Protein AF-A0A2H3L5R1-F1 (afdb_monomer)

Secondary structure (DSSP, 8-state):
--HHHHHHHHHHHHHHHHHHHHHHHHHHHHGGG--HHHHHHHHHHHHHHHHHHHHHHHH-----S---S----HHHHHHHHHHHHHSHHHHSHHHHHHHHHTS-HHHHTT----SSHHHHHHHHHHHHHTSTTHHHHHHHHHHHHHTT-HHHHHHHHHHHHTT----

Organism: NCBI:txid1506545

Mean predicted aligned error: 14.43 Å

Radius of gyration: 20.47 Å; Cα contacts (8 Å, |Δi|>4): 130; chains: 1; bounding box: 50×47×36 Å

Foldseek 3Di:
DDPVVLVVLVVVLVVLVVVLVVLVVQCVVCPPNRDPVSVVSNVVSVVVNVVSVVVNCVVVPPPPDDPPADDQDPVSLVVLLVLCCVQPCLVDPVSVVQLLVQADPVLSVQQPADPDSSVSSSSSVVSQVSDDLSVLSSLVSSCVPRPPPPSNVVSVVSCVVRRPPND

Nearest PDB structures (foldseek):
  6jcc-assembly1_A  TM=5.235E-01  e=7.944E+00  synthetic construct

Solvent-accessible surface area (backbone atoms only — not comparable to full-atom values): 9456 Å² total; per-residue (Å²): 129,54,75,65,57,50,54,50,48,52,52,51,43,54,51,44,52,55,52,39,52,54,45,53,51,48,35,62,73,44,48,97,67,42,54,66,70,54,56,51,49,43,53,53,40,51,52,53,41,52,54,47,48,51,57,47,54,70,70,56,65,69,66,82,91,71,86,85,53,73,83,72,47,74,67,52,48,49,54,52,46,56,41,52,54,64,26,75,48,45,65,40,72,70,41,34,50,57,39,47,68,66,42,59,67,81,57,46,76,62,37,68,80,53,88,53,62,71,59,22,51,48,31,44,53,57,45,30,67,74,39,89,63,26,55,28,50,51,51,53,32,45,43,76,70,37,64,93,38,69,50,49,54,52,43,52,54,50,39,61,74,66,56,53,82,55,127

Structure (mmCIF, N/CA/C/O backbone):
data_AF-A0A2H3L5R1-F1
#
_entry.id   AF-A0A2H3L5R1-F1
#
loop_
_atom_site.group_PDB
_atom_site.id
_atom_site.type_symbol
_atom_site.label_atom_id
_atom_site.label_alt_id
_atom_site.label_comp_id
_atom_site.label_asym_id
_atom_site.label_entity_id
_atom_site.label_seq_id
_atom_site.pdbx_PDB_ins_code
_atom_site.Cartn_x
_atom_site.Cartn_y
_atom_site.Cartn_z
_atom_site.occupancy
_atom_site.B_iso_or_equiv
_atom_site.auth_seq_id
_atom_site.auth_comp_id
_atom_site.auth_asym_id
_atom_site.auth_atom_id
_atom_site.pdbx_PDB_model_num
ATOM 1 N N . MET A 1 1 ? 22.030 19.134 -7.812 1.00 57.78 1 MET A N 1
ATOM 2 C CA . MET A 1 1 ? 22.360 18.144 -8.852 1.00 57.78 1 MET A CA 1
ATOM 3 C C . MET A 1 1 ? 22.217 18.848 -10.181 1.00 57.78 1 MET A C 1
ATOM 5 O O . MET A 1 1 ? 21.157 19.426 -10.412 1.00 57.78 1 MET A O 1
ATOM 9 N N . SER A 1 2 ? 23.297 18.922 -10.953 1.00 71.19 2 SER A N 1
ATOM 10 C CA . SER A 1 2 ? 23.315 19.592 -12.254 1.00 71.19 2 SER A CA 1
ATOM 11 C C . SER A 1 2 ? 22.351 18.898 -13.221 1.00 71.19 2 SER A C 1
ATOM 13 O O . SER A 1 2 ? 22.033 17.719 -13.052 1.00 71.19 2 SER A O 1
ATOM 15 N N . SER A 1 3 ? 21.872 19.622 -14.235 1.00 70.75 3 SER A N 1
ATOM 16 C CA . SER A 1 3 ? 21.108 19.021 -15.337 1.00 70.75 3 SER A CA 1
ATOM 17 C C . SER A 1 3 ? 21.905 17.889 -15.995 1.00 70.75 3 SER A C 1
ATOM 19 O O . SER A 1 3 ? 21.344 16.843 -16.310 1.00 70.75 3 SER A O 1
ATOM 21 N N . ASP A 1 4 ? 23.223 18.060 -16.093 1.00 76.81 4 ASP A N 1
ATOM 22 C CA . ASP A 1 4 ? 24.141 17.068 -16.655 1.00 76.81 4 ASP A CA 1
ATOM 23 C C . ASP A 1 4 ? 24.249 15.814 -15.772 1.00 76.81 4 ASP A C 1
ATOM 25 O O . ASP A 1 4 ? 24.210 14.696 -16.281 1.00 76.81 4 ASP A O 1
ATOM 29 N N . ASP A 1 5 ? 24.273 15.976 -14.442 1.00 78.69 5 ASP A N 1
ATOM 30 C CA . ASP A 1 5 ? 24.311 14.854 -13.490 1.00 78.69 5 ASP A CA 1
ATOM 31 C C . ASP A 1 5 ? 23.060 13.971 -13.611 1.00 78.69 5 ASP A C 1
ATOM 33 O O . ASP A 1 5 ? 23.114 12.755 -13.433 1.00 78.69 5 ASP A O 1
ATOM 37 N N . ARG A 1 6 ? 21.906 14.580 -13.904 1.00 80.38 6 ARG A N 1
ATOM 38 C CA . ARG A 1 6 ? 20.640 13.858 -14.081 1.00 80.38 6 ARG A CA 1
ATOM 39 C C . ARG A 1 6 ? 20.632 13.047 -15.361 1.00 80.38 6 ARG A C 1
ATOM 41 O O . ARG A 1 6 ? 20.318 11.864 -15.307 1.00 80.38 6 ARG A O 1
ATOM 48 N N . VAL A 1 7 ? 21.003 13.677 -16.473 1.00 83.00 7 VAL A N 1
ATOM 49 C CA . VAL A 1 7 ? 21.107 13.008 -17.776 1.00 83.00 7 VAL A CA 1
ATOM 50 C C . VAL A 1 7 ? 22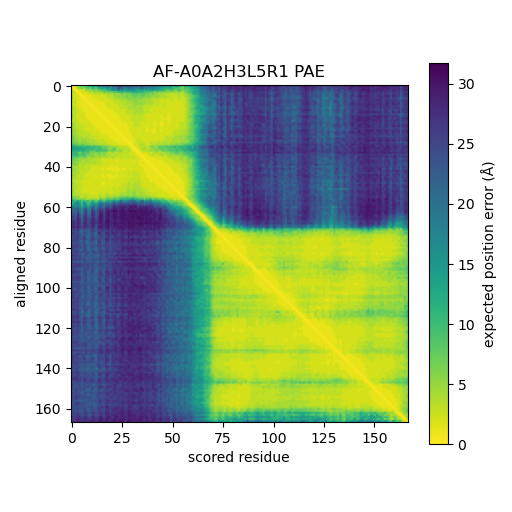.083 11.835 -17.680 1.00 83.00 7 VAL A C 1
ATOM 52 O O . VAL A 1 7 ? 21.771 10.736 -18.130 1.00 83.00 7 VAL A O 1
ATOM 55 N N . HIS A 1 8 ? 23.212 12.031 -16.997 1.00 85.25 8 HIS A N 1
ATOM 56 C CA . HIS A 1 8 ? 24.191 10.976 -16.769 1.00 85.25 8 HIS A CA 1
ATOM 57 C C . HIS A 1 8 ? 23.626 9.800 -15.953 1.00 85.25 8 HIS A C 1
ATOM 59 O O . HIS A 1 8 ? 23.796 8.641 -16.330 1.00 85.25 8 HIS A O 1
ATOM 65 N N . LEU A 1 9 ? 22.914 10.069 -14.854 1.00 84.31 9 LEU A N 1
ATOM 66 C CA . LEU A 1 9 ? 22.300 9.012 -14.041 1.00 84.31 9 LEU A CA 1
ATOM 67 C C . LEU A 1 9 ? 21.165 8.285 -14.778 1.00 84.31 9 LEU A C 1
ATOM 69 O O . LEU A 1 9 ? 20.997 7.079 -14.598 1.00 84.31 9 LEU A O 1
ATOM 73 N N . GLU A 1 10 ? 20.397 8.983 -15.615 1.00 86.06 10 GLU A N 1
ATOM 74 C CA . GLU A 1 10 ? 19.365 8.375 -16.466 1.00 86.06 10 GLU A CA 1
ATOM 75 C C . GLU A 1 10 ? 19.978 7.432 -17.508 1.00 86.06 10 GLU A C 1
ATOM 77 O O . GLU A 1 10 ? 19.474 6.327 -17.732 1.00 86.06 10 GLU A O 1
ATOM 82 N N . GLU A 1 11 ? 21.100 7.829 -18.108 1.00 90.62 11 GLU A N 1
ATOM 83 C CA . GLU A 1 11 ? 21.849 7.001 -19.050 1.00 90.62 11 GLU A CA 1
ATOM 84 C C . GLU A 1 11 ? 22.451 5.757 -18.375 1.00 90.62 11 GLU A C 1
ATOM 86 O O . GLU A 1 11 ? 22.339 4.637 -18.896 1.00 90.62 11 GLU A O 1
ATOM 91 N N . LEU A 1 12 ? 23.008 5.926 -17.173 1.00 89.25 12 LEU A N 1
ATOM 92 C CA . LEU A 1 12 ? 23.523 4.837 -16.343 1.00 89.25 12 LEU A CA 1
ATOM 93 C C . LEU A 1 12 ? 22.416 3.821 -16.014 1.00 89.25 12 LEU A C 1
ATOM 95 O O . LEU A 1 12 ? 22.564 2.617 -16.230 1.00 89.25 12 LEU A O 1
ATOM 99 N N . LEU A 1 13 ? 21.257 4.315 -15.577 1.00 88.62 13 LEU A N 1
ATOM 100 C CA . LEU A 1 13 ? 20.091 3.503 -15.241 1.00 88.62 13 LEU A CA 1
ATOM 101 C C . LEU A 1 13 ? 19.548 2.742 -16.455 1.00 88.62 13 LEU A C 1
ATOM 103 O O . LEU A 1 13 ? 19.211 1.559 -16.351 1.00 88.62 13 LEU A O 1
ATOM 107 N N . ARG A 1 14 ? 19.493 3.385 -17.627 1.00 91.69 14 ARG A N 1
ATOM 108 C CA . ARG A 1 14 ? 19.094 2.728 -18.880 1.00 91.69 14 ARG A CA 1
ATOM 109 C C . ARG A 1 14 ? 20.034 1.575 -19.226 1.00 91.69 14 ARG A C 1
ATOM 111 O O . ARG A 1 14 ? 19.573 0.517 -19.658 1.00 91.69 14 ARG A O 1
ATOM 118 N N . THR A 1 15 ? 21.332 1.769 -19.016 1.00 93.94 15 THR A N 1
ATOM 119 C CA . THR A 1 15 ? 22.361 0.754 -19.268 1.00 93.94 15 THR A CA 1
ATOM 120 C C . THR A 1 15 ? 22.203 -0.440 -18.329 1.00 93.94 15 THR A C 1
ATOM 122 O O . THR A 1 15 ? 22.130 -1.579 -18.799 1.00 93.94 15 THR A O 1
ATOM 125 N N . TYR A 1 16 ? 22.050 -0.194 -17.025 1.00 90.12 16 TYR A N 1
ATOM 126 C CA . TYR A 1 16 ? 21.865 -1.259 -16.037 1.00 90.12 16 TYR A CA 1
ATOM 127 C C . TYR A 1 16 ? 20.590 -2.059 -16.266 1.00 90.12 16 TYR A C 1
ATOM 129 O O . TYR A 1 16 ? 20.639 -3.285 -16.262 1.00 90.12 16 TYR A O 1
ATOM 137 N N . ARG A 1 17 ? 19.463 -1.401 -16.560 1.00 91.94 17 ARG A N 1
ATOM 138 C CA . ARG A 1 17 ? 18.204 -2.101 -16.859 1.00 91.94 17 ARG A CA 1
ATOM 139 C C . ARG A 1 17 ? 18.313 -2.985 -18.096 1.00 91.94 17 ARG A C 1
ATOM 141 O O . ARG A 1 17 ? 17.803 -4.101 -18.096 1.00 91.94 17 ARG A O 1
ATOM 148 N N . ARG A 1 18 ? 19.009 -2.517 -19.139 1.00 93.56 18 ARG A N 1
ATOM 149 C CA . ARG A 1 18 ? 19.234 -3.316 -20.350 1.00 93.56 18 ARG A CA 1
ATOM 150 C C . ARG A 1 18 ? 20.068 -4.560 -20.049 1.00 93.56 18 ARG A C 1
ATOM 152 O O . ARG A 1 18 ? 19.746 -5.635 -20.546 1.00 93.56 18 ARG A O 1
ATOM 159 N N . ARG A 1 19 ? 21.122 -4.422 -19.239 1.00 94.88 19 ARG A N 1
ATOM 160 C CA . ARG A 1 19 ? 21.971 -5.548 -18.829 1.00 94.88 19 ARG A CA 1
ATOM 161 C C . ARG A 1 19 ? 21.211 -6.530 -17.937 1.00 94.88 19 ARG A C 1
ATOM 163 O O . ARG A 1 19 ? 21.259 -7.726 -18.207 1.00 94.88 19 ARG A O 1
ATOM 170 N N . LEU A 1 20 ? 20.465 -6.020 -16.956 1.00 92.25 20 LEU A N 1
ATOM 171 C CA . LEU A 1 20 ? 19.626 -6.819 -16.066 1.00 92.25 20 LEU A CA 1
ATOM 172 C C . LEU A 1 20 ? 18.623 -7.655 -16.866 1.00 92.25 20 LEU A C 1
ATOM 174 O O . LEU A 1 20 ? 18.559 -8.860 -16.673 1.00 92.25 20 LEU A O 1
ATOM 178 N N . GLN A 1 21 ? 17.924 -7.053 -17.832 1.00 91.50 21 GLN A N 1
ATOM 179 C CA . GLN A 1 21 ? 16.951 -7.766 -18.664 1.00 91.50 21 GLN A CA 1
ATOM 180 C C . GLN A 1 21 ? 17.583 -8.927 -19.448 1.00 91.50 21 GLN A C 1
ATOM 182 O O . GLN A 1 21 ? 16.990 -9.998 -19.560 1.00 91.50 21 GLN A O 1
ATOM 187 N N . VAL A 1 22 ? 18.787 -8.735 -19.995 1.00 94.06 22 VAL A N 1
ATOM 188 C CA . VAL A 1 22 ? 19.505 -9.804 -20.706 1.00 94.06 22 VAL A CA 1
ATOM 189 C C . VAL A 1 22 ? 19.874 -10.939 -19.752 1.00 94.06 22 VAL A C 1
ATOM 191 O O . VAL A 1 22 ? 19.681 -12.103 -20.097 1.00 94.06 22 VAL A O 1
ATOM 194 N N . LEU A 1 23 ? 20.367 -10.616 -18.556 1.00 90.00 23 LEU A N 1
ATOM 195 C CA . LEU A 1 23 ? 20.746 -11.620 -17.563 1.00 90.00 23 LEU A CA 1
ATOM 196 C C . LEU A 1 23 ? 19.531 -12.344 -16.983 1.00 90.00 23 LEU A C 1
ATOM 198 O O . LEU A 1 23 ? 19.599 -13.549 -16.785 1.00 90.00 23 LEU A O 1
ATOM 202 N N . GLU A 1 24 ? 18.406 -11.661 -16.771 1.00 89.81 24 GLU A N 1
ATOM 203 C CA . GLU A 1 24 ? 17.152 -12.282 -16.332 1.00 89.81 24 GLU A CA 1
ATOM 204 C C . GLU A 1 24 ? 16.599 -13.243 -17.394 1.00 89.81 24 GLU A C 1
ATOM 206 O O . GLU A 1 24 ? 16.147 -14.334 -17.051 1.00 89.81 24 GLU A O 1
ATOM 211 N N . LEU A 1 25 ? 16.705 -12.900 -18.685 1.00 92.00 25 LEU A N 1
ATOM 212 C CA . LEU A 1 25 ? 16.367 -13.817 -19.781 1.00 92.00 25 LEU A CA 1
ATOM 213 C C . LEU A 1 25 ? 17.295 -15.038 -19.815 1.00 92.00 25 LEU A C 1
ATOM 215 O O . LEU A 1 25 ? 16.827 -16.159 -20.007 1.00 92.00 25 LEU A O 1
ATOM 219 N N . GLN A 1 26 ? 18.597 -14.842 -19.602 1.00 89.00 26 GLN A N 1
ATOM 220 C CA . GLN A 1 26 ? 19.561 -15.941 -19.519 1.00 89.00 26 GLN A CA 1
ATOM 221 C C . GLN A 1 26 ? 19.294 -16.826 -18.297 1.00 89.00 26 GLN A C 1
ATOM 223 O O . GLN A 1 26 ? 19.221 -18.045 -18.426 1.00 89.00 26 GLN A O 1
ATOM 228 N N . ALA A 1 27 ? 19.076 -16.237 -17.122 1.00 88.25 27 ALA A N 1
ATOM 229 C CA . ALA A 1 27 ? 18.719 -16.964 -15.910 1.00 88.25 27 ALA A CA 1
ATOM 230 C C . ALA A 1 27 ? 17.422 -17.763 -16.104 1.00 88.25 27 ALA A C 1
ATOM 232 O O . ALA A 1 27 ? 17.363 -18.927 -15.720 1.00 88.25 27 ALA A O 1
ATOM 233 N N . ALA A 1 28 ? 16.420 -17.192 -16.781 1.00 90.12 28 ALA A N 1
ATOM 234 C CA . ALA A 1 28 ? 15.195 -17.900 -17.141 1.00 90.12 28 ALA A CA 1
ATOM 235 C C . ALA A 1 28 ? 15.445 -19.061 -18.123 1.00 90.12 28 ALA A C 1
ATOM 237 O O . ALA A 1 28 ? 14.804 -20.103 -18.003 1.00 90.12 28 ALA A O 1
ATOM 238 N N . GLN A 1 29 ? 16.393 -18.916 -19.057 1.00 89.62 29 GLN A N 1
ATOM 239 C CA . GLN A 1 29 ? 16.786 -19.978 -19.990 1.00 89.62 29 GLN A CA 1
ATOM 240 C C . GLN A 1 29 ? 17.466 -21.160 -19.279 1.00 89.62 29 GLN A C 1
ATOM 242 O O . GLN A 1 29 ? 17.222 -22.310 -19.639 1.00 89.62 29 GLN A O 1
ATOM 247 N N . PHE A 1 30 ? 18.307 -20.890 -18.276 1.00 85.44 30 PHE A N 1
ATOM 248 C CA . PHE A 1 30 ? 18.995 -21.925 -17.493 1.00 85.44 30 PHE A CA 1
ATOM 249 C C . PHE A 1 30 ? 18.158 -22.462 -16.317 1.00 85.44 30 PHE A C 1
ATOM 251 O O . PHE A 1 30 ? 18.446 -23.541 -15.791 1.00 85.44 30 PHE A O 1
ATOM 258 N N . GLY A 1 31 ? 17.116 -21.738 -15.904 1.00 85.56 31 GLY A N 1
ATOM 259 C CA . GLY A 1 31 ? 16.237 -22.105 -14.800 1.00 85.56 31 GLY A CA 1
ATOM 260 C C . GLY A 1 31 ? 17.010 -22.309 -13.495 1.00 85.56 31 GLY A C 1
ATOM 261 O O . GLY A 1 31 ? 17.804 -21.469 -13.081 1.00 85.56 31 GLY A O 1
ATOM 262 N N . ILE A 1 32 ? 16.804 -23.460 -12.852 1.00 80.06 32 ILE A N 1
ATOM 263 C CA . ILE A 1 32 ? 17.457 -23.823 -11.579 1.00 80.06 32 ILE A CA 1
ATOM 264 C C . ILE A 1 32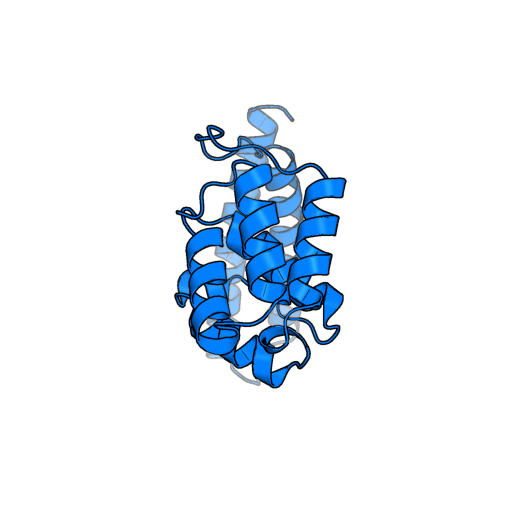 ? 18.982 -23.995 -11.738 1.00 80.06 32 ILE A C 1
ATOM 266 O O . ILE A 1 32 ? 19.717 -23.927 -10.758 1.00 80.06 32 ILE A O 1
ATOM 270 N N . TYR A 1 33 ? 19.476 -24.172 -12.967 1.00 89.06 33 TYR A N 1
ATOM 271 C CA . TYR A 1 33 ? 20.898 -24.346 -13.271 1.00 89.06 33 TYR A CA 1
ATOM 272 C C . TYR A 1 33 ? 21.593 -23.048 -13.692 1.00 89.06 33 TYR A C 1
ATOM 274 O O . TYR A 1 33 ? 22.678 -23.104 -14.274 1.00 89.06 33 TYR A O 1
ATOM 282 N N . ALA A 1 34 ? 20.982 -21.884 -13.441 1.00 85.94 34 ALA A N 1
ATOM 283 C CA . ALA A 1 34 ? 21.614 -20.601 -13.716 1.00 85.94 34 ALA A CA 1
ATOM 284 C C . ALA A 1 34 ? 23.001 -20.539 -13.043 1.00 85.94 34 ALA A C 1
ATOM 286 O O . ALA A 1 34 ? 23.105 -20.726 -11.828 1.00 85.94 34 ALA A O 1
ATOM 287 N N . PRO A 1 35 ? 24.082 -20.305 -13.810 1.00 90.12 35 PRO A N 1
ATOM 288 C CA . PRO A 1 35 ? 25.414 -20.191 -13.242 1.00 90.12 35 PRO A CA 1
ATOM 289 C C . PRO A 1 35 ? 25.486 -19.102 -12.156 1.00 90.12 35 PRO A C 1
ATOM 291 O O . PRO A 1 35 ? 24.906 -18.030 -12.344 1.00 90.12 35 PRO A O 1
ATOM 294 N N . PRO A 1 36 ? 26.266 -19.303 -11.074 1.00 80.31 36 PRO A N 1
ATOM 295 C CA . PRO A 1 36 ? 26.342 -18.352 -9.961 1.00 80.31 36 PRO A CA 1
ATOM 296 C C . PRO A 1 36 ? 26.739 -16.929 -10.369 1.00 80.31 36 PRO A C 1
ATOM 298 O O . PRO A 1 36 ? 26.263 -15.960 -9.790 1.00 80.31 36 PRO A O 1
ATOM 301 N N . HIS A 1 37 ? 27.589 -16.781 -11.389 1.00 88.31 37 HIS A N 1
ATOM 302 C CA . HIS A 1 37 ? 28.002 -15.461 -11.869 1.00 88.31 37 HIS A CA 1
ATOM 303 C C . HIS A 1 37 ? 26.834 -14.660 -12.466 1.00 88.31 37 HIS A C 1
ATOM 305 O O . HIS A 1 37 ? 26.837 -13.442 -12.359 1.00 88.31 37 HIS A O 1
ATOM 311 N N . ILE A 1 38 ? 25.817 -15.323 -13.032 1.00 85.44 38 ILE A N 1
ATOM 312 C CA . ILE A 1 38 ? 24.616 -14.657 -13.558 1.00 85.44 38 ILE A CA 1
ATOM 313 C C . ILE A 1 38 ? 23.738 -14.174 -12.404 1.00 85.44 38 ILE A C 1
ATOM 315 O O . ILE A 1 38 ? 23.278 -13.038 -12.424 1.00 85.44 38 ILE A O 1
ATOM 319 N N . THR A 1 39 ? 23.519 -15.008 -11.385 1.00 84.38 39 THR A N 1
ATOM 320 C CA . THR A 1 39 ? 22.695 -14.632 -10.226 1.00 84.38 39 THR A CA 1
ATOM 321 C C . THR A 1 39 ? 23.339 -13.513 -9.410 1.00 84.38 39 THR A C 1
ATOM 323 O O . THR A 1 39 ? 22.649 -12.573 -9.036 1.00 84.38 39 THR A O 1
ATOM 326 N N . ILE A 1 40 ? 24.662 -13.564 -9.215 1.00 87.62 40 ILE A N 1
ATOM 327 C CA . ILE A 1 40 ? 25.416 -12.506 -8.527 1.00 87.62 40 ILE A CA 1
ATOM 328 C C . ILE A 1 40 ? 25.326 -11.194 -9.315 1.00 87.62 40 ILE A C 1
ATOM 330 O O . ILE A 1 40 ? 24.989 -10.162 -8.747 1.00 87.62 40 ILE A O 1
ATOM 334 N N . GLU A 1 41 ? 25.540 -11.232 -10.636 1.00 88.75 41 GLU A N 1
ATOM 335 C CA . GLU A 1 41 ? 25.471 -10.024 -11.466 1.00 88.75 41 GLU A CA 1
ATOM 336 C C . GLU A 1 41 ? 24.048 -9.430 -11.507 1.00 88.75 41 GLU A C 1
ATOM 338 O O . GLU A 1 41 ? 23.890 -8.211 -11.520 1.00 88.75 41 GLU A O 1
ATOM 343 N N . ILE A 1 42 ? 22.999 -10.263 -11.475 1.00 83.31 42 ILE A N 1
ATOM 344 C CA . ILE A 1 42 ? 21.602 -9.812 -11.344 1.00 83.31 42 ILE A CA 1
ATOM 345 C C . ILE A 1 42 ? 21.383 -9.072 -10.023 1.00 83.31 42 ILE A C 1
ATOM 347 O O . ILE A 1 42 ? 20.777 -7.997 -10.026 1.00 83.31 42 ILE A O 1
ATOM 351 N N . ASP A 1 43 ? 21.847 -9.636 -8.910 1.00 84.00 43 ASP A N 1
ATOM 352 C CA . ASP A 1 43 ? 21.663 -9.045 -7.585 1.00 84.00 43 ASP A CA 1
ATOM 353 C C . ASP A 1 43 ? 22.431 -7.719 -7.461 1.00 84.00 43 ASP A C 1
ATOM 355 O O . ASP A 1 43 ? 21.852 -6.710 -7.046 1.00 84.00 43 ASP A O 1
ATOM 359 N N . ASP A 1 44 ? 23.676 -7.672 -7.938 1.00 86.06 44 ASP A N 1
ATOM 360 C CA . ASP A 1 44 ? 24.491 -6.453 -7.972 1.00 86.06 44 ASP A CA 1
ATOM 361 C C . ASP A 1 44 ? 23.843 -5.363 -8.842 1.00 86.06 44 ASP A C 1
ATOM 363 O O . ASP A 1 44 ? 23.734 -4.200 -8.439 1.00 86.06 44 ASP A O 1
ATOM 367 N N . LEU A 1 45 ? 23.341 -5.723 -10.030 1.00 85.06 45 LEU A N 1
ATOM 368 C CA . LEU A 1 45 ? 22.659 -4.777 -10.916 1.00 85.06 45 LEU A CA 1
ATOM 369 C C . LEU A 1 45 ? 21.358 -4.250 -10.312 1.00 85.06 45 LEU A C 1
ATOM 371 O O . LEU A 1 45 ? 21.050 -3.070 -10.489 1.00 85.06 45 LEU A O 1
ATOM 375 N N . LYS A 1 46 ? 20.602 -5.079 -9.584 1.00 85.12 46 LYS A N 1
ATOM 376 C CA . LYS A 1 46 ? 19.391 -4.639 -8.875 1.00 85.12 46 LYS A CA 1
ATOM 377 C C . LYS A 1 46 ? 19.721 -3.605 -7.804 1.00 85.12 46 LYS A C 1
ATOM 379 O O . LYS A 1 46 ? 19.046 -2.576 -7.747 1.00 85.12 46 LYS A O 1
ATOM 384 N N . VAL A 1 47 ? 20.783 -3.823 -7.026 1.00 85.88 47 VAL A N 1
ATOM 385 C CA . VAL A 1 47 ? 21.265 -2.848 -6.031 1.00 85.88 47 VAL A CA 1
ATOM 386 C C . VAL A 1 47 ? 21.702 -1.549 -6.713 1.00 85.88 47 VAL A C 1
ATOM 388 O O . VAL A 1 47 ? 21.267 -0.465 -6.323 1.00 85.88 47 VAL A O 1
ATOM 391 N N . HIS A 1 48 ? 22.483 -1.629 -7.792 1.00 81.69 48 HIS A N 1
ATOM 392 C CA . HIS A 1 48 ? 22.931 -0.444 -8.527 1.00 81.69 48 HIS A CA 1
ATOM 393 C C . HIS A 1 48 ? 21.787 0.353 -9.165 1.00 81.69 48 HIS A C 1
ATOM 395 O O . HIS A 1 48 ? 21.827 1.588 -9.170 1.00 81.69 48 HIS A O 1
ATOM 401 N N . ILE A 1 49 ? 20.758 -0.321 -9.686 1.00 86.88 49 ILE A N 1
ATOM 402 C CA . ILE A 1 49 ? 19.543 0.331 -10.190 1.00 86.88 49 ILE A CA 1
ATOM 403 C C . ILE A 1 49 ? 18.828 1.039 -9.045 1.00 86.88 49 ILE A C 1
ATOM 405 O O . ILE A 1 49 ? 18.527 2.223 -9.178 1.00 86.88 49 ILE A O 1
ATOM 409 N N . GLN A 1 50 ? 18.622 0.364 -7.915 1.00 81.50 50 GLN A N 1
ATOM 410 C CA . GLN A 1 50 ? 17.942 0.936 -6.757 1.00 81.50 50 GLN A CA 1
ATOM 411 C C . GLN A 1 50 ? 18.667 2.187 -6.228 1.00 81.50 50 GLN A C 1
ATOM 413 O O . GLN A 1 50 ? 18.035 3.219 -5.993 1.00 81.50 50 GLN A O 1
ATOM 418 N N . ASP A 1 51 ? 1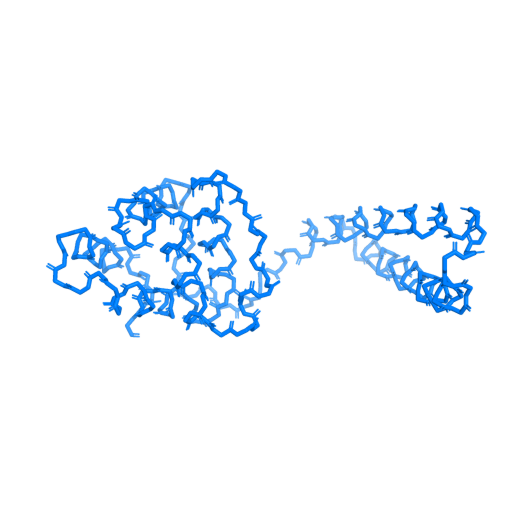9.993 2.144 -6.106 1.00 79.94 51 ASP A N 1
ATOM 419 C CA . ASP A 1 51 ? 20.800 3.289 -5.671 1.00 79.94 51 ASP A CA 1
ATOM 420 C C . ASP A 1 51 ? 20.727 4.460 -6.658 1.00 79.94 51 ASP A C 1
ATOM 422 O O . ASP A 1 51 ? 20.637 5.629 -6.264 1.00 79.94 51 ASP A O 1
ATOM 426 N N . THR A 1 52 ? 20.757 4.160 -7.957 1.00 83.06 52 THR A N 1
ATOM 427 C CA . THR A 1 52 ? 20.676 5.169 -9.021 1.00 83.06 52 THR A CA 1
ATOM 428 C C . THR A 1 52 ? 19.283 5.798 -9.062 1.00 83.06 52 THR A C 1
ATOM 430 O O . THR A 1 52 ? 19.158 7.017 -9.179 1.00 83.06 52 THR A O 1
ATOM 433 N N . GLU A 1 53 ? 18.233 4.999 -8.869 1.00 84.31 53 GLU A N 1
ATOM 434 C CA . GLU A 1 53 ? 16.852 5.459 -8.723 1.00 84.31 53 GLU A CA 1
ATOM 435 C C . GLU A 1 53 ? 16.662 6.324 -7.478 1.00 84.31 53 GLU A C 1
ATOM 437 O O . GLU A 1 53 ? 15.982 7.345 -7.554 1.00 84.31 53 GLU A O 1
ATOM 442 N N . MET A 1 54 ? 17.297 5.999 -6.346 1.00 78.12 54 MET A N 1
ATOM 443 C CA . MET A 1 54 ? 17.270 6.856 -5.154 1.00 78.12 54 MET A CA 1
ATOM 444 C C . MET A 1 54 ? 17.971 8.202 -5.396 1.00 78.12 54 MET A C 1
ATOM 446 O O . MET A 1 54 ? 17.465 9.253 -4.982 1.00 78.12 54 MET A O 1
ATOM 450 N N . LYS A 1 55 ? 19.105 8.209 -6.108 1.00 78.62 55 LYS A N 1
ATOM 451 C CA . LYS A 1 55 ? 19.821 9.438 -6.506 1.00 78.62 55 LYS A CA 1
ATOM 452 C C . LYS A 1 55 ? 19.000 10.284 -7.490 1.00 78.62 55 LYS A C 1
ATOM 454 O O . LYS A 1 55 ? 18.897 11.499 -7.325 1.00 78.62 55 LYS A O 1
ATOM 459 N N . LEU A 1 56 ? 18.322 9.656 -8.451 1.00 76.38 56 LEU A N 1
ATOM 460 C CA . LEU A 1 56 ? 17.395 10.337 -9.362 1.00 76.38 56 LEU A CA 1
ATOM 461 C C . LEU A 1 56 ? 16.114 10.811 -8.664 1.00 76.38 56 LEU A C 1
ATOM 463 O O . LEU A 1 56 ? 15.665 11.921 -8.923 1.00 76.38 56 LEU A O 1
ATOM 467 N N . GLY A 1 57 ? 15.541 10.036 -7.744 1.00 62.28 57 GLY A N 1
ATOM 468 C CA . GLY A 1 57 ? 14.313 10.371 -7.013 1.00 62.28 57 GLY A CA 1
ATOM 469 C C . GLY A 1 57 ? 14.506 11.429 -5.920 1.00 62.28 57 GLY A C 1
ATOM 470 O O . GLY A 1 57 ? 13.563 12.133 -5.545 1.00 62.28 57 GLY A O 1
ATOM 471 N N . SER A 1 58 ? 15.732 11.597 -5.423 1.00 56.47 58 SER A N 1
ATOM 472 C CA . SER A 1 58 ? 16.085 12.694 -4.514 1.00 56.47 58 SER A CA 1
ATOM 473 C C . SER A 1 58 ? 16.260 14.031 -5.245 1.00 56.47 58 SER A C 1
ATOM 475 O O . SER A 1 58 ? 15.887 15.063 -4.691 1.00 56.47 58 SER A O 1
ATOM 477 N N . ALA A 1 59 ? 16.708 14.032 -6.505 1.00 49.53 59 ALA A N 1
ATOM 478 C CA . ALA A 1 59 ? 16.847 15.243 -7.321 1.00 49.53 59 ALA A CA 1
ATOM 479 C C . ALA A 1 59 ? 15.634 15.540 -8.225 1.00 49.53 59 ALA A C 1
ATOM 481 O O . ALA A 1 59 ? 15.359 16.691 -8.554 1.00 49.53 59 ALA A O 1
ATOM 482 N N . GLY A 1 60 ? 14.891 14.509 -8.626 1.00 40.56 60 GLY A N 1
ATOM 483 C CA . GLY A 1 60 ? 13.706 14.525 -9.487 1.00 40.56 60 GLY A CA 1
ATOM 484 C C . GLY A 1 60 ? 12.382 14.586 -8.753 1.00 40.56 60 GLY A C 1
ATOM 485 O O . GLY A 1 60 ? 11.344 14.315 -9.347 1.00 40.56 60 GLY A O 1
ATOM 486 N N . ARG A 1 61 ? 12.395 15.035 -7.497 1.00 39.25 61 ARG A N 1
ATOM 487 C CA . ARG A 1 61 ? 11.190 15.445 -6.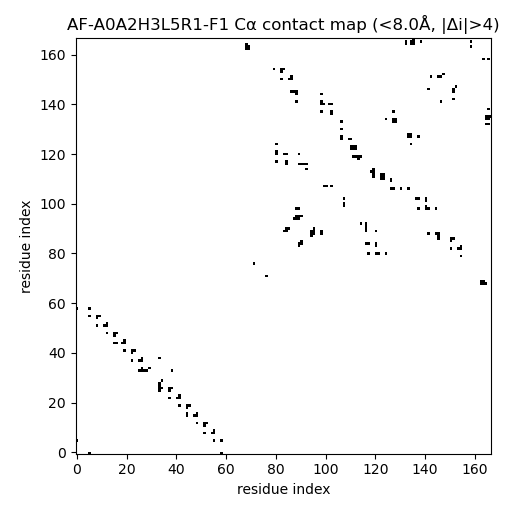776 1.00 39.25 61 ARG A CA 1
ATOM 488 C C . ARG A 1 61 ? 10.664 16.803 -7.275 1.00 39.25 61 ARG A C 1
ATOM 490 O O . ARG A 1 61 ? 10.250 17.649 -6.491 1.00 39.25 61 ARG A O 1
ATOM 497 N N . SER A 1 62 ? 10.622 17.004 -8.591 1.00 34.25 62 SER A N 1
ATOM 498 C CA . SER A 1 62 ? 9.534 17.765 -9.197 1.00 34.25 62 SER A CA 1
ATOM 499 C C . SER A 1 62 ? 8.282 16.915 -9.007 1.00 34.25 62 SER A C 1
ATOM 501 O O . SER A 1 62 ? 7.990 16.009 -9.781 1.00 34.25 62 SER A O 1
ATOM 503 N N . VAL A 1 63 ? 7.628 17.170 -7.873 1.00 43.50 63 VAL A N 1
ATOM 504 C CA . VAL A 1 63 ? 6.235 16.840 -7.567 1.00 43.50 63 VAL A CA 1
ATOM 505 C C . VAL A 1 63 ? 5.432 16.796 -8.876 1.00 43.50 63 VAL A C 1
ATOM 507 O O . VAL A 1 63 ? 5.450 17.805 -9.586 1.00 43.50 63 VAL A O 1
ATOM 510 N N . PRO A 1 64 ? 4.745 15.691 -9.232 1.00 36.56 64 PRO A N 1
ATOM 511 C CA . PRO A 1 64 ? 3.812 15.740 -10.346 1.00 36.56 64 PRO A CA 1
ATOM 512 C C . PRO A 1 64 ? 2.792 16.840 -10.045 1.00 36.56 64 PRO A C 1
ATOM 514 O O . PRO A 1 64 ? 2.181 16.881 -8.975 1.00 36.56 64 PRO A O 1
ATOM 517 N N . ALA A 1 65 ? 2.725 17.796 -10.966 1.00 37.47 65 ALA A N 1
ATOM 518 C CA . ALA A 1 65 ? 1.967 19.026 -10.873 1.00 37.47 65 ALA A CA 1
ATOM 519 C C . ALA A 1 65 ? 0.492 18.756 -10.541 1.00 37.47 65 ALA A C 1
ATOM 521 O O . ALA A 1 65 ? -0.248 18.261 -11.383 1.00 37.47 65 ALA A O 1
ATOM 522 N N . ALA A 1 66 ? 0.111 19.067 -9.299 1.00 35.62 66 ALA A N 1
ATOM 523 C CA . ALA A 1 66 ? -1.185 19.599 -8.862 1.00 35.62 66 ALA A CA 1
ATOM 524 C C . ALA A 1 66 ? -1.243 19.570 -7.322 1.00 35.62 66 ALA A C 1
ATOM 526 O O . ALA A 1 66 ? -1.999 18.816 -6.712 1.00 35.62 66 ALA A O 1
ATOM 527 N N . ARG A 1 67 ? -0.422 20.393 -6.655 1.00 37.88 67 ARG A N 1
ATOM 528 C CA . ARG A 1 67 ? -0.689 20.765 -5.258 1.00 37.88 67 ARG A CA 1
ATOM 529 C C . ARG A 1 67 ? -1.739 21.867 -5.251 1.00 37.88 67 ARG A C 1
ATOM 531 O O . ARG A 1 67 ? -1.406 23.030 -5.074 1.00 37.88 67 ARG A O 1
ATOM 538 N N . GLU A 1 68 ? -2.992 21.476 -5.431 1.00 41.09 68 GLU A N 1
ATOM 539 C CA . GLU A 1 68 ? -4.137 22.304 -5.030 1.00 41.09 68 GLU A CA 1
ATOM 540 C C . GLU A 1 68 ? -4.851 21.745 -3.791 1.00 41.09 68 GLU A C 1
ATOM 542 O O . GLU A 1 68 ? -5.736 22.397 -3.258 1.00 41.09 68 GLU A O 1
ATOM 547 N N . ASN A 1 69 ? -4.401 20.610 -3.234 1.00 40.19 69 ASN A N 1
ATOM 548 C CA . ASN A 1 69 ? -4.876 20.103 -1.945 1.00 40.19 69 ASN A CA 1
ATOM 549 C C . ASN A 1 69 ? -3.688 19.789 -1.018 1.00 40.19 69 ASN A C 1
ATOM 551 O O . ASN A 1 69 ? -2.687 19.210 -1.440 1.00 40.19 69 ASN A O 1
ATOM 555 N N . GLY A 1 70 ? -3.775 20.270 0.225 1.00 48.34 70 GLY A N 1
ATOM 556 C CA . GLY A 1 70 ? -2.666 20.498 1.157 1.00 48.34 70 GLY A CA 1
ATOM 557 C C . GLY A 1 70 ? -1.673 19.344 1.323 1.00 48.34 7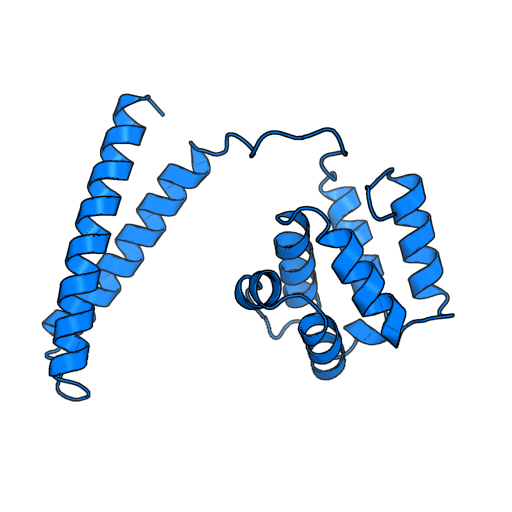0 GLY A C 1
ATOM 558 O O . GLY A 1 70 ? -2.036 18.180 1.471 1.00 48.34 70 GLY A O 1
ATOM 559 N N . THR A 1 71 ? -0.382 19.682 1.357 1.00 55.88 71 THR A N 1
ATOM 560 C CA . THR A 1 71 ? 0.649 18.721 1.771 1.00 55.88 71 THR A CA 1
ATOM 561 C C . THR A 1 71 ? 0.448 18.459 3.259 1.00 55.88 71 THR A C 1
ATOM 563 O O . THR A 1 71 ? 0.641 19.372 4.059 1.00 55.88 71 THR A O 1
ATOM 566 N N . LEU A 1 72 ? 0.025 17.248 3.627 1.00 69.25 72 LEU A N 1
ATOM 567 C CA . LEU A 1 72 ? -0.159 16.885 5.031 1.00 69.25 72 LEU A CA 1
ATOM 568 C C . LEU A 1 72 ? 1.153 17.082 5.792 1.00 69.25 72 LEU A C 1
ATOM 570 O O . LEU A 1 72 ? 2.193 16.553 5.396 1.00 69.25 72 LEU A O 1
ATOM 574 N N . SER A 1 73 ? 1.108 17.836 6.889 1.00 81.81 73 SER A N 1
ATOM 575 C CA . SER A 1 73 ? 2.242 17.946 7.802 1.00 81.81 73 SER A CA 1
ATOM 576 C C . SER A 1 73 ? 2.554 16.580 8.418 1.00 81.81 73 SER A C 1
ATOM 578 O O . SER A 1 73 ? 1.678 15.720 8.526 1.00 81.81 73 SER A O 1
ATOM 580 N N . THR A 1 74 ? 3.789 16.376 8.883 1.00 79.25 74 THR A N 1
ATOM 581 C CA . THR A 1 74 ? 4.182 15.144 9.594 1.00 79.25 74 THR A CA 1
ATOM 582 C C . THR A 1 74 ? 3.215 14.817 10.736 1.00 79.25 74 THR A C 1
ATOM 584 O O . THR A 1 74 ? 2.844 13.662 10.928 1.00 79.25 74 THR A O 1
ATOM 587 N N . GLN A 1 75 ? 2.742 15.845 11.446 1.00 83.38 75 GLN A N 1
ATOM 588 C CA . GLN A 1 75 ? 1.771 15.699 12.526 1.00 83.38 75 GLN A CA 1
ATOM 589 C C . GLN A 1 75 ? 0.383 15.285 12.011 1.00 83.38 75 GLN A C 1
ATOM 591 O O . GLN A 1 75 ? -0.250 14.413 12.598 1.00 83.38 75 GLN A O 1
ATOM 596 N N . GLN A 1 76 ? -0.089 15.862 10.902 1.00 85.31 76 GLN A N 1
ATOM 597 C CA . GLN A 1 76 ? -1.360 15.466 10.286 1.00 85.31 76 GLN A CA 1
ATOM 598 C C . GLN A 1 76 ? -1.301 14.036 9.742 1.00 85.31 76 GLN A C 1
ATOM 600 O O . GLN A 1 76 ? -2.253 13.281 9.911 1.00 85.31 76 GLN A O 1
ATOM 605 N N . PHE A 1 77 ? -0.177 13.640 9.140 1.00 88.00 77 PHE A N 1
ATOM 606 C CA . PHE A 1 77 ? 0.043 12.273 8.675 1.00 88.00 77 PHE A CA 1
ATOM 607 C C . PHE A 1 77 ? 0.023 11.270 9.837 1.00 88.00 77 PHE A C 1
ATOM 609 O O . PHE A 1 77 ? -0.582 10.201 9.732 1.00 88.00 77 PHE A O 1
ATOM 616 N N . GLN A 1 78 ? 0.644 11.624 10.965 1.00 88.25 78 GLN A N 1
ATOM 617 C CA . GLN A 1 78 ? 0.593 10.808 12.173 1.00 88.25 78 GLN A CA 1
ATOM 618 C C . GLN A 1 78 ? -0.843 10.671 12.701 1.00 88.25 78 GLN A C 1
ATOM 620 O O . GLN A 1 78 ? -1.291 9.550 12.926 1.00 88.25 78 GLN A O 1
ATOM 625 N N . GLN A 1 79 ? -1.588 11.775 12.824 1.00 89.50 79 GLN A N 1
ATOM 626 C CA . GLN A 1 79 ? -2.988 11.750 13.276 1.00 89.50 79 GLN A CA 1
ATOM 627 C C . GLN A 1 79 ? -3.890 10.941 12.336 1.00 89.50 79 GLN A C 1
ATOM 629 O O . GLN A 1 79 ? -4.766 10.208 12.793 1.00 8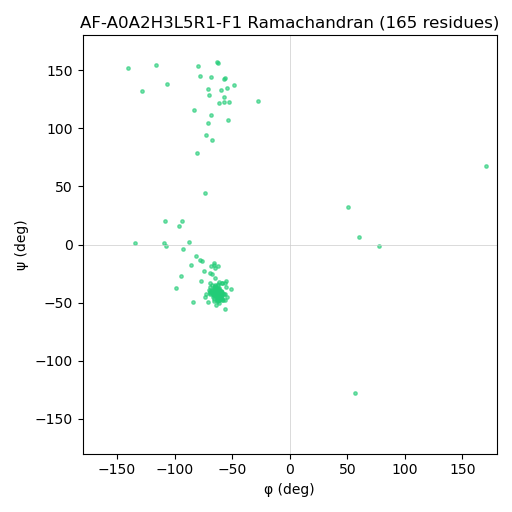9.50 79 GLN A O 1
ATOM 634 N N . LEU A 1 80 ? -3.656 11.035 11.025 1.00 90.25 80 LEU A N 1
ATOM 635 C CA . LEU A 1 80 ? -4.354 10.234 10.025 1.00 90.25 80 LEU A CA 1
ATOM 636 C C . LEU A 1 80 ? -4.072 8.740 10.227 1.00 90.25 80 LEU A C 1
ATOM 638 O O . LEU A 1 80 ? -4.997 7.936 10.277 1.00 90.25 80 LEU A O 1
ATOM 642 N N . THR A 1 81 ? -2.801 8.380 10.410 1.00 90.88 81 THR A N 1
ATOM 643 C CA . THR A 1 81 ? -2.370 6.995 10.654 1.00 90.88 81 THR A CA 1
ATOM 644 C C . THR A 1 81 ? -2.987 6.426 11.928 1.00 90.88 81 THR A C 1
ATOM 646 O O . THR A 1 81 ? -3.483 5.305 11.922 1.00 90.88 81 THR A O 1
ATOM 649 N N . GLU A 1 82 ? -2.982 7.191 13.020 1.00 91.88 82 GLU A N 1
ATOM 650 C CA . GLU A 1 82 ? -3.581 6.778 14.294 1.00 91.88 82 GLU A CA 1
ATOM 651 C C . GLU A 1 82 ? -5.088 6.536 14.160 1.00 91.88 82 GLU A C 1
ATOM 653 O O . GLU A 1 82 ? -5.607 5.577 14.725 1.00 91.88 82 GLU A O 1
ATOM 658 N N . ARG A 1 83 ? -5.787 7.353 13.363 1.00 92.50 83 ARG A N 1
ATOM 659 C CA . ARG A 1 83 ? -7.218 7.163 13.084 1.00 92.50 83 ARG A CA 1
ATOM 660 C C . ARG A 1 83 ? -7.484 5.934 12.240 1.00 92.50 83 ARG A C 1
ATOM 662 O O . ARG A 1 83 ? -8.383 5.178 12.579 1.00 92.50 83 ARG A O 1
ATOM 669 N N . PHE A 1 84 ? -6.677 5.696 11.207 1.00 91.56 84 PHE A N 1
ATOM 670 C CA . PHE A 1 84 ? -6.782 4.458 10.442 1.00 91.56 84 PHE A CA 1
ATOM 671 C C . PHE A 1 84 ? -6.491 3.228 11.313 1.00 91.56 84 PHE A C 1
ATOM 673 O O . PHE A 1 84 ? -7.191 2.233 11.208 1.00 91.56 84 PHE A O 1
ATOM 680 N N . LEU A 1 85 ? -5.521 3.290 12.228 1.00 90.50 85 LEU A N 1
ATOM 681 C CA . LEU A 1 85 ? -5.239 2.181 13.149 1.00 90.50 85 LEU A CA 1
ATOM 682 C C . LEU A 1 85 ? -6.354 1.914 14.165 1.00 90.50 85 LEU A C 1
ATOM 684 O O . LEU A 1 85 ? -6.455 0.794 14.657 1.00 90.50 85 LEU A O 1
ATOM 688 N N . ALA A 1 86 ? -7.167 2.919 14.491 1.00 91.06 86 ALA A N 1
ATOM 689 C CA . ALA A 1 86 ? -8.299 2.761 15.397 1.00 91.06 86 ALA A CA 1
ATOM 690 C C . ALA A 1 86 ? -9.500 2.058 14.741 1.00 91.06 86 ALA A C 1
ATOM 692 O O . ALA A 1 86 ? -10.410 1.630 15.447 1.00 91.06 86 ALA A O 1
ATOM 693 N N . LEU A 1 87 ? -9.518 1.943 13.410 1.00 90.62 87 LEU A N 1
ATOM 694 C CA . LEU A 1 87 ? -10.613 1.325 12.674 1.00 90.62 87 LEU A CA 1
ATOM 695 C C . LEU A 1 87 ? -10.659 -0.197 12.886 1.00 90.62 87 LEU A C 1
ATOM 697 O O . LEU A 1 87 ? -9.626 -0.864 12.730 1.00 90.62 87 LEU A O 1
ATOM 701 N N . PRO A 1 88 ? -11.841 -0.780 13.161 1.00 88.38 88 PRO A N 1
ATOM 702 C CA . PRO A 1 88 ? -11.996 -2.227 13.283 1.00 88.38 88 PRO A CA 1
ATOM 703 C C . PRO A 1 88 ? -11.516 -2.979 12.038 1.00 88.38 88 PRO A C 1
ATOM 705 O O . PRO A 1 88 ? -10.775 -3.958 12.176 1.00 88.38 88 PRO A O 1
ATOM 708 N N . SER A 1 89 ? -11.830 -2.485 10.834 1.00 88.75 89 SER A N 1
ATOM 709 C CA . SER A 1 89 ? -11.389 -3.088 9.569 1.00 88.75 89 SER A CA 1
ATOM 710 C C . SER A 1 89 ? -9.871 -3.109 9.378 1.00 88.75 89 SER A C 1
ATOM 712 O O . SER A 1 89 ? -9.370 -3.918 8.599 1.00 88.75 89 SER A O 1
ATOM 714 N N . LEU A 1 90 ? -9.111 -2.291 10.116 1.00 87.88 90 LEU A N 1
ATOM 715 C CA . LEU A 1 90 ? -7.648 -2.262 10.037 1.00 87.88 90 LEU A CA 1
ATOM 716 C C . LEU A 1 90 ? -6.932 -2.833 11.271 1.00 87.88 90 LEU A C 1
ATOM 718 O O . LEU A 1 90 ? -5.697 -2.895 11.299 1.00 87.88 90 LEU A O 1
ATOM 722 N N . SER A 1 91 ? -7.692 -3.305 12.261 1.00 84.00 91 SER A N 1
ATOM 723 C CA . SER A 1 91 ? -7.169 -3.830 13.528 1.00 84.00 91 SER A CA 1
ATOM 724 C C . SER A 1 91 ? -6.419 -5.160 13.378 1.00 84.00 91 SER A C 1
ATOM 726 O O . SER A 1 91 ? -5.428 -5.400 14.070 1.00 84.00 91 SER A O 1
ATOM 728 N N . THR A 1 92 ? -6.841 -6.016 12.441 1.00 86.75 92 THR A N 1
ATOM 729 C CA . THR A 1 92 ? -6.224 -7.326 12.184 1.00 86.75 92 THR A CA 1
ATOM 730 C C . THR A 1 92 ? -5.624 -7.399 10.785 1.00 86.75 92 THR A C 1
ATOM 732 O O . THR A 1 92 ? -6.058 -6.701 9.870 1.00 86.75 92 THR A O 1
ATOM 735 N N . ARG A 1 93 ? -4.622 -8.267 10.594 1.00 85.81 93 ARG A N 1
ATOM 736 C CA . ARG A 1 93 ? -3.994 -8.478 9.279 1.00 85.81 93 ARG A CA 1
ATOM 737 C C . ARG A 1 93 ? -5.014 -8.932 8.230 1.00 85.81 93 ARG A C 1
ATOM 739 O O . ARG A 1 93 ? -5.050 -8.357 7.150 1.00 85.81 93 ARG A O 1
ATOM 746 N N . SER A 1 94 ? -5.868 -9.893 8.578 1.00 86.75 94 SER A N 1
ATOM 747 C CA . SER A 1 94 ? -6.887 -10.428 7.670 1.00 86.75 94 SER A CA 1
ATOM 748 C C . SER A 1 94 ? -7.921 -9.373 7.270 1.00 86.75 94 SER A C 1
ATOM 750 O O . SER A 1 94 ? -8.276 -9.275 6.099 1.00 86.75 94 SER A O 1
ATOM 752 N N . SER A 1 95 ? -8.370 -8.544 8.218 1.00 89.19 95 SER A N 1
ATOM 753 C CA . SER A 1 95 ? -9.290 -7.438 7.923 1.00 89.19 95 SER A CA 1
ATOM 754 C C . SER A 1 95 ? -8.620 -6.369 7.046 1.00 89.19 95 SER A C 1
ATOM 756 O O . SER A 1 95 ? -9.217 -5.937 6.061 1.00 89.19 95 SER A O 1
ATOM 758 N N . ARG A 1 96 ? -7.348 -6.016 7.310 1.00 90.25 96 ARG A N 1
ATOM 759 C CA . ARG A 1 96 ? -6.578 -5.103 6.441 1.00 90.25 96 ARG A CA 1
ATOM 760 C C . ARG A 1 96 ? -6.439 -5.638 5.025 1.00 90.25 96 ARG A C 1
ATOM 762 O O . ARG A 1 96 ? -6.564 -4.869 4.078 1.00 90.25 96 ARG A O 1
ATOM 769 N N . ASP A 1 97 ? -6.175 -6.934 4.878 1.00 90.75 97 ASP A N 1
ATOM 770 C CA . ASP A 1 97 ? -6.085 -7.578 3.568 1.00 90.75 97 ASP A CA 1
ATOM 771 C C . ASP A 1 97 ? -7.399 -7.444 2.798 1.00 90.75 97 ASP A C 1
ATOM 773 O O . ASP A 1 97 ? -7.370 -7.076 1.624 1.00 90.75 97 ASP A O 1
ATOM 777 N N . ALA A 1 98 ? -8.539 -7.644 3.463 1.00 90.12 98 ALA A N 1
ATOM 778 C CA . ALA A 1 98 ? -9.851 -7.454 2.853 1.00 90.12 98 ALA A CA 1
ATOM 779 C C . ALA A 1 98 ? -10.075 -6.003 2.391 1.00 90.12 98 ALA A C 1
ATOM 781 O O . ALA A 1 98 ? -10.555 -5.793 1.278 1.00 90.12 98 ALA A O 1
ATOM 782 N N . VAL A 1 99 ? -9.671 -5.004 3.187 1.00 92.12 99 VAL A N 1
ATOM 783 C CA . VAL A 1 99 ? -9.740 -3.583 2.791 1.00 92.12 99 VAL A CA 1
ATOM 784 C C . VAL A 1 99 ? -8.844 -3.300 1.587 1.00 92.12 99 VAL A C 1
ATOM 786 O O . VAL A 1 99 ? -9.277 -2.664 0.629 1.00 92.12 99 VAL A O 1
ATOM 789 N N . VAL A 1 100 ? -7.600 -3.787 1.603 1.00 91.19 100 VAL A N 1
ATOM 790 C CA . VAL A 1 100 ? -6.654 -3.587 0.497 1.00 91.19 100 VAL A CA 1
ATOM 791 C C . VAL A 1 100 ? -7.174 -4.234 -0.785 1.00 91.19 100 VAL A C 1
ATOM 793 O O . VAL A 1 100 ? -7.059 -3.628 -1.842 1.00 91.19 100 VAL A O 1
ATOM 796 N N . GLN A 1 101 ? -7.802 -5.407 -0.714 1.00 91.69 101 GLN A N 1
ATOM 797 C CA . GLN A 1 101 ? -8.383 -6.079 -1.882 1.00 91.69 101 GLN A CA 1
ATOM 798 C C . GLN A 1 101 ? -9.555 -5.321 -2.527 1.00 91.69 101 GLN A C 1
ATOM 800 O O . GLN A 1 101 ? -9.847 -5.564 -3.694 1.00 91.69 101 GLN A O 1
ATOM 805 N N . GLN A 1 102 ? -10.205 -4.395 -1.811 1.00 91.19 102 GLN A N 1
ATOM 806 C CA . GLN A 1 102 ? -11.220 -3.506 -2.396 1.00 91.19 102 GLN A CA 1
ATOM 807 C C . GLN A 1 102 ? -10.608 -2.353 -3.206 1.00 91.19 102 GLN A C 1
ATOM 809 O O . GLN A 1 102 ? -11.316 -1.667 -3.944 1.00 91.19 102 GLN A O 1
ATOM 814 N N . LEU A 1 103 ? -9.300 -2.109 -3.077 1.00 89.44 103 LEU A N 1
ATOM 815 C CA . LEU A 1 103 ? -8.615 -1.082 -3.852 1.00 89.44 103 LEU A CA 1
ATOM 816 C C . LEU A 1 103 ? -8.301 -1.587 -5.269 1.00 89.44 103 LEU A C 1
ATOM 818 O O . LEU A 1 103 ? -8.087 -2.782 -5.481 1.00 89.44 103 LEU A O 1
ATOM 822 N N . PRO A 1 104 ? -8.192 -0.682 -6.256 1.00 84.75 104 PRO A N 1
ATOM 823 C CA . PRO A 1 104 ? -7.749 -1.051 -7.591 1.00 84.75 104 PRO A CA 1
ATOM 824 C C . PRO A 1 104 ? -6.376 -1.729 -7.587 1.00 84.75 104 PRO A C 1
ATOM 826 O O . PRO A 1 104 ? -5.457 -1.291 -6.890 1.00 84.75 104 PRO A O 1
ATOM 829 N N . SER A 1 105 ? -6.203 -2.728 -8.455 1.00 82.00 105 SER A N 1
ATOM 830 C CA . SER A 1 105 ? -4.984 -3.549 -8.529 1.00 82.00 105 SER A CA 1
ATOM 831 C C . SER A 1 105 ? -3.694 -2.741 -8.727 1.00 82.00 105 SER A C 1
ATOM 833 O O . SER A 1 105 ? -2.632 -3.101 -8.223 1.00 82.00 105 SER A O 1
ATOM 835 N N . HIS A 1 106 ? -3.769 -1.606 -9.424 1.00 78.88 106 HIS A N 1
ATOM 836 C CA . HIS A 1 106 ? -2.623 -0.720 -9.632 1.00 78.88 106 HIS A CA 1
ATOM 837 C C . HIS A 1 106 ? -2.165 0.008 -8.357 1.00 78.88 106 HIS A C 1
ATOM 839 O O . HIS A 1 106 ? -1.001 0.395 -8.277 1.00 78.88 106 HIS A O 1
ATOM 845 N N . ILE A 1 107 ? -3.052 0.195 -7.373 1.00 82.62 107 ILE A N 1
ATOM 846 C CA . ILE A 1 107 ? -2.701 0.727 -6.052 1.00 82.62 107 ILE A CA 1
ATOM 847 C C . ILE A 1 107 ? -2.204 -0.418 -5.178 1.00 82.62 107 ILE A C 1
ATOM 849 O O . ILE A 1 107 ? -1.127 -0.302 -4.604 1.00 82.62 107 ILE A O 1
ATOM 853 N N . THR A 1 108 ? -2.934 -1.538 -5.114 1.00 87.06 108 THR A N 1
ATOM 854 C CA . THR A 1 108 ? -2.587 -2.674 -4.238 1.00 87.06 108 THR A CA 1
ATOM 855 C C . THR A 1 108 ? -1.195 -3.220 -4.513 1.00 87.06 108 THR A C 1
ATOM 857 O O . THR A 1 108 ? -0.442 -3.467 -3.576 1.00 87.06 108 THR A O 1
ATOM 860 N N . ASN A 1 109 ? -0.828 -3.352 -5.791 1.00 83.56 109 ASN A N 1
ATOM 861 C CA . ASN A 1 109 ? 0.470 -3.881 -6.208 1.00 83.56 109 ASN A CA 1
ATOM 862 C C . ASN A 1 109 ? 1.637 -2.948 -5.855 1.00 83.56 109 ASN A C 1
ATOM 864 O O . ASN A 1 109 ? 2.781 -3.388 -5.816 1.00 83.56 109 ASN A O 1
ATOM 868 N N . ALA A 1 110 ? 1.360 -1.669 -5.591 1.00 79.00 110 ALA A N 1
ATOM 869 C CA . ALA A 1 110 ? 2.352 -0.686 -5.172 1.00 79.00 110 ALA A CA 1
ATOM 870 C C . ALA A 1 110 ? 2.468 -0.555 -3.644 1.00 79.00 110 ALA A C 1
ATOM 872 O O . ALA A 1 110 ? 3.299 0.209 -3.145 1.00 79.00 110 ALA A O 1
ATOM 873 N N . ILE A 1 111 ? 1.630 -1.254 -2.872 1.00 84.12 111 ILE A N 1
ATOM 874 C CA . ILE A 1 111 ? 1.711 -1.233 -1.411 1.00 84.12 111 ILE A CA 1
ATOM 875 C C . ILE A 1 111 ? 2.771 -2.241 -0.974 1.00 84.12 111 ILE A C 1
ATOM 877 O O . ILE A 1 111 ? 2.603 -3.450 -1.124 1.00 84.12 111 ILE A O 1
ATOM 881 N N . SER A 1 112 ? 3.843 -1.744 -0.358 1.00 85.31 112 SER A N 1
ATOM 882 C CA . SER A 1 112 ? 4.817 -2.596 0.326 1.00 85.31 112 SER A CA 1
ATOM 883 C C . SER A 1 112 ? 4.206 -3.121 1.630 1.00 85.31 112 SER A C 1
ATOM 885 O O . SER A 1 112 ? 4.181 -2.419 2.645 1.00 85.31 112 SER A O 1
ATOM 887 N N . ARG A 1 113 ? 3.625 -4.326 1.578 1.00 84.75 113 ARG A N 1
ATOM 888 C CA . ARG A 1 113 ? 2.933 -4.947 2.718 1.00 84.75 113 ARG A CA 1
ATOM 889 C C . ARG A 1 113 ? 3.913 -5.324 3.824 1.00 84.75 113 ARG A C 1
ATOM 891 O O . ARG A 1 113 ? 5.030 -5.755 3.554 1.00 84.75 113 ARG A O 1
ATOM 898 N N . HIS A 1 114 ? 3.479 -5.178 5.073 1.00 86.25 114 HIS A N 1
ATOM 899 C CA . HIS A 1 114 ? 4.310 -5.456 6.243 1.00 86.25 114 HIS A CA 1
ATOM 900 C C . HIS A 1 114 ? 3.515 -6.149 7.365 1.00 86.25 114 HIS A C 1
ATOM 902 O O . HIS A 1 114 ? 2.311 -5.948 7.509 1.00 86.25 114 HIS A O 1
ATOM 908 N N . ASP A 1 115 ? 4.187 -6.948 8.197 1.00 80.69 115 ASP A N 1
ATOM 909 C CA . ASP A 1 115 ? 3.531 -7.708 9.274 1.00 80.69 115 ASP A CA 1
ATOM 910 C C . ASP A 1 115 ? 3.070 -6.822 10.439 1.00 80.69 115 ASP A C 1
ATOM 912 O O . ASP A 1 115 ? 1.957 -6.964 10.949 1.00 80.69 115 ASP A O 1
ATOM 916 N N . SER A 1 116 ? 3.908 -5.863 10.845 1.00 86.69 116 SER A N 1
ATOM 917 C CA . SER A 1 116 ? 3.536 -4.858 11.849 1.00 86.69 116 SER A CA 1
ATOM 918 C C . SER A 1 116 ? 2.353 -4.015 11.373 1.00 86.69 116 SER A C 1
ATOM 920 O O . SER A 1 116 ? 2.460 -3.315 10.367 1.00 86.69 116 SER A O 1
ATOM 922 N N . ALA A 1 117 ? 1.261 -4.019 12.145 1.00 85.12 117 ALA A N 1
ATOM 923 C CA . ALA A 1 117 ? 0.030 -3.301 11.820 1.00 85.12 117 ALA A CA 1
ATOM 924 C C . ALA A 1 117 ? 0.260 -1.809 11.561 1.00 85.12 117 ALA A C 1
ATOM 926 O O . ALA A 1 117 ? -0.212 -1.268 10.564 1.00 85.12 117 ALA A O 1
ATOM 927 N N . LYS A 1 118 ? 1.052 -1.155 12.417 1.00 87.50 118 LYS A N 1
ATOM 928 C CA . LYS A 1 118 ? 1.384 0.265 12.267 1.00 87.50 118 LYS A CA 1
ATOM 929 C C . LYS A 1 118 ? 2.166 0.539 10.985 1.00 87.50 118 LYS A C 1
ATOM 931 O O . LYS A 1 118 ? 1.859 1.499 10.288 1.00 87.50 118 LYS A O 1
ATOM 936 N N . VAL A 1 119 ? 3.160 -0.291 10.672 1.00 87.56 119 VAL A N 1
ATOM 937 C CA . VAL A 1 119 ? 3.992 -0.112 9.471 1.00 87.56 119 VAL A CA 1
ATOM 938 C C . VAL A 1 119 ? 3.184 -0.389 8.202 1.00 87.56 119 VAL A C 1
ATOM 940 O O . VAL A 1 119 ? 3.277 0.381 7.252 1.00 87.56 119 VAL A O 1
ATOM 943 N N . ASP A 1 120 ? 2.339 -1.422 8.207 1.00 88.56 120 ASP A N 1
ATOM 944 C CA . ASP A 1 120 ? 1.477 -1.776 7.073 1.00 88.56 120 ASP A CA 1
ATOM 945 C C . ASP A 1 120 ? 0.491 -0.644 6.757 1.00 88.56 120 ASP A C 1
ATOM 947 O O . ASP A 1 120 ? 0.414 -0.190 5.620 1.00 88.56 120 ASP A O 1
ATOM 951 N N . VAL A 1 121 ? -0.192 -0.102 7.774 1.00 90.38 121 VAL A N 1
ATOM 952 C CA . VAL A 1 121 ? -1.114 1.036 7.607 1.00 90.38 121 VAL A CA 1
ATOM 953 C C . VAL A 1 121 ? -0.385 2.283 7.106 1.00 90.38 121 VAL A C 1
ATOM 955 O O . VAL A 1 121 ? -0.881 2.960 6.209 1.00 90.38 121 VAL A O 1
ATOM 958 N N . VAL A 1 122 ? 0.817 2.574 7.616 1.00 90.06 122 VAL A N 1
ATOM 959 C CA . VAL A 1 122 ? 1.638 3.687 7.107 1.00 90.06 122 VAL A CA 1
ATOM 960 C C . VAL A 1 122 ? 1.968 3.502 5.627 1.00 90.06 122 VAL A C 1
ATOM 962 O O . VAL A 1 122 ? 1.868 4.464 4.863 1.00 90.06 122 VAL A O 1
ATOM 965 N N . ASN A 1 123 ? 2.352 2.293 5.217 1.00 88.81 123 ASN A N 1
ATOM 966 C CA . ASN A 1 123 ? 2.675 1.998 3.825 1.00 88.81 123 ASN A CA 1
ATOM 967 C C . ASN A 1 123 ? 1.434 2.113 2.935 1.00 88.81 123 ASN A C 1
ATOM 969 O O . ASN A 1 123 ? 1.514 2.756 1.893 1.00 88.81 123 ASN A O 1
ATOM 973 N N . ILE A 1 124 ? 0.280 1.603 3.380 1.00 90.44 124 ILE A N 1
ATOM 974 C CA . ILE A 1 124 ? -1.006 1.762 2.687 1.00 90.44 124 ILE A CA 1
ATOM 975 C C . ILE A 1 124 ? -1.306 3.249 2.476 1.00 90.44 124 ILE A C 1
ATOM 977 O O . ILE A 1 124 ? -1.461 3.678 1.337 1.00 90.44 124 ILE A O 1
ATOM 981 N N . ILE A 1 125 ? -1.322 4.059 3.541 1.00 90.25 125 ILE A N 1
ATOM 982 C CA . ILE A 1 125 ? -1.666 5.487 3.449 1.00 90.25 125 ILE A CA 1
ATOM 983 C C . ILE A 1 125 ? -0.676 6.227 2.544 1.00 90.25 125 ILE A C 1
ATOM 985 O O . ILE A 1 125 ? -1.098 6.992 1.681 1.00 90.25 125 ILE A O 1
ATOM 989 N N . ARG A 1 126 ? 0.636 5.998 2.696 1.00 87.75 126 ARG A N 1
ATOM 990 C CA . ARG A 1 126 ? 1.655 6.633 1.839 1.00 87.75 126 ARG A CA 1
ATOM 991 C C . ARG A 1 126 ? 1.465 6.285 0.375 1.00 87.75 126 ARG A C 1
ATOM 993 O O . AR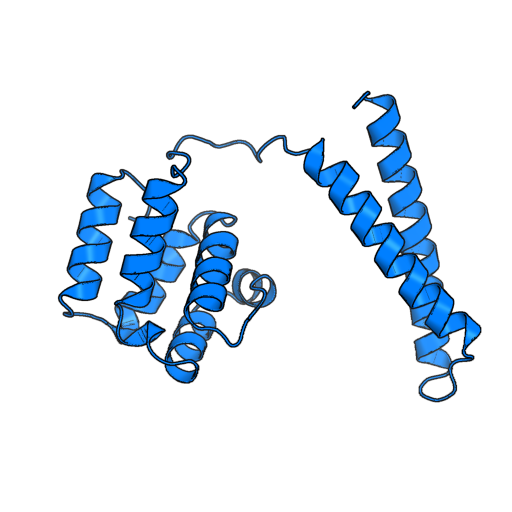G A 1 126 ? 1.508 7.187 -0.454 1.00 87.75 126 ARG A O 1
ATOM 1000 N N . THR A 1 127 ? 1.264 5.006 0.066 1.00 85.62 127 THR A N 1
ATOM 1001 C CA . THR A 1 127 ? 1.039 4.556 -1.306 1.00 85.62 127 THR A CA 1
ATOM 1002 C C . THR A 1 127 ? -0.218 5.203 -1.860 1.00 85.62 127 THR A C 1
ATOM 1004 O O . THR A 1 127 ? -0.161 5.829 -2.907 1.00 85.62 127 THR A O 1
ATOM 1007 N N . VAL A 1 128 ? -1.326 5.136 -1.129 1.00 87.06 128 VAL A N 1
ATOM 1008 C CA . VAL A 1 128 ? -2.625 5.679 -1.529 1.00 87.06 128 VAL A CA 1
ATOM 1009 C C . VAL A 1 128 ? -2.576 7.192 -1.779 1.00 87.06 128 VAL A C 1
ATOM 1011 O O . VAL A 1 128 ? -3.146 7.667 -2.757 1.00 87.06 128 VAL A O 1
ATOM 1014 N N . LEU A 1 129 ? -1.849 7.953 -0.955 1.00 85.12 129 LEU A N 1
ATOM 1015 C CA . LEU A 1 129 ? -1.657 9.397 -1.145 1.00 85.12 129 LEU A CA 1
ATOM 1016 C C . LEU A 1 129 ? -0.858 9.753 -2.411 1.00 85.12 129 LEU A C 1
ATOM 1018 O O . LEU A 1 129 ? -0.899 10.906 -2.837 1.00 85.12 129 LEU A O 1
ATOM 1022 N N . ASN A 1 130 ? -0.160 8.794 -3.029 1.00 81.81 130 ASN A N 1
ATOM 1023 C CA . ASN A 1 130 ? 0.522 9.006 -4.308 1.00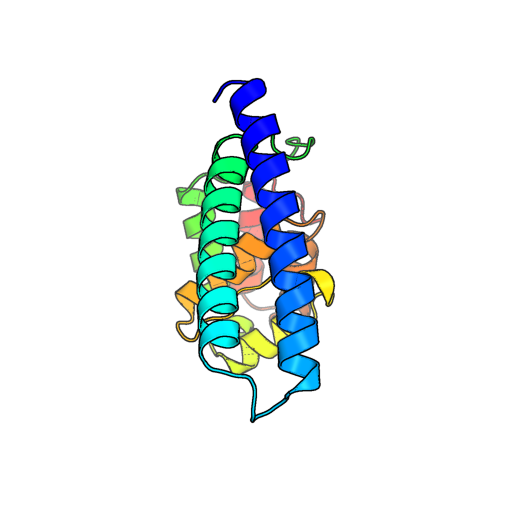 81.81 130 ASN A CA 1
ATOM 1024 C C . ASN A 1 130 ? -0.418 8.886 -5.520 1.00 81.81 130 ASN A C 1
ATOM 1026 O O . ASN A 1 130 ? -0.009 9.223 -6.630 1.00 81.81 130 ASN A O 1
ATOM 1030 N N . TYR A 1 131 ? -1.660 8.422 -5.334 1.00 80.00 131 TYR A N 1
ATOM 1031 C CA . TYR A 1 131 ? -2.643 8.276 -6.407 1.00 80.00 131 TYR A CA 1
ATOM 1032 C C . TYR A 1 131 ? -3.723 9.349 -6.313 1.00 80.00 131 TYR A C 1
ATOM 1034 O O . TYR A 1 131 ? -4.256 9.645 -5.240 1.00 80.00 131 TYR A O 1
ATOM 1042 N N . LYS A 1 132 ? -4.101 9.897 -7.471 1.00 75.38 132 LYS A N 1
ATOM 1043 C CA . LYS A 1 132 ? -5.276 10.765 -7.595 1.00 75.38 132 LYS A CA 1
ATOM 1044 C C . LYS A 1 132 ? -6.520 9.980 -7.159 1.00 75.38 132 LYS A C 1
ATOM 1046 O O . LYS A 1 132 ? -6.677 8.835 -7.567 1.00 75.38 132 LYS A O 1
ATOM 1051 N N . GLU A 1 133 ? -7.366 10.573 -6.317 1.00 81.81 133 GLU A N 1
ATOM 1052 C CA . GLU A 1 133 ? -8.507 9.905 -5.658 1.00 81.81 133 GLU A CA 1
ATOM 1053 C C . GLU A 1 133 ? -8.140 8.714 -4.754 1.00 81.81 133 GLU A C 1
ATOM 1055 O O . GLU A 1 133 ? -9.030 8.047 -4.231 1.00 81.81 133 GLU A O 1
ATOM 1060 N N . GLY A 1 134 ? -6.855 8.434 -4.510 1.00 85.69 134 GLY A N 1
ATOM 1061 C CA . GLY A 1 134 ? -6.459 7.278 -3.712 1.00 85.69 134 GLY A CA 1
ATOM 1062 C C . GLY A 1 134 ? -7.075 7.324 -2.315 1.00 85.69 134 GLY A C 1
ATOM 1063 O O . GLY A 1 134 ? -7.669 6.344 -1.865 1.00 85.69 134 GLY A O 1
ATOM 1064 N N . LEU A 1 135 ? -6.982 8.472 -1.637 1.00 88.38 135 LEU A N 1
ATOM 1065 C CA . LEU A 1 135 ? -7.537 8.625 -0.291 1.00 88.38 135 LEU A CA 1
ATOM 1066 C C . LEU A 1 135 ? -9.051 8.369 -0.270 1.00 88.38 135 LEU A C 1
ATOM 1068 O O . LEU A 1 135 ? -9.536 7.697 0.634 1.00 88.38 135 LEU A O 1
ATOM 1072 N N . LYS A 1 136 ? -9.777 8.836 -1.291 1.00 88.88 136 LYS A N 1
ATOM 1073 C CA . LYS A 1 136 ? -11.210 8.574 -1.470 1.00 88.88 136 LYS A CA 1
ATOM 1074 C C . LYS A 1 136 ? -11.497 7.086 -1.639 1.00 88.88 136 LYS A C 1
ATOM 1076 O O . LYS A 1 136 ? -12.394 6.562 -0.989 1.00 88.88 136 LYS A O 1
ATOM 1081 N N . LEU A 1 137 ? -10.718 6.392 -2.469 1.00 89.50 137 LEU A N 1
ATOM 1082 C CA . LEU A 1 137 ? -10.844 4.945 -2.662 1.00 89.50 137 LEU A CA 1
ATOM 1083 C C . LEU A 1 137 ? -10.617 4.179 -1.356 1.00 89.50 137 LEU A C 1
ATOM 1085 O O . LEU A 1 137 ? -11.385 3.276 -1.043 1.00 89.50 137 LEU A O 1
ATOM 1089 N N . LEU A 1 138 ? -9.613 4.574 -0.569 1.00 91.88 138 LEU A N 1
ATOM 1090 C CA . LEU A 1 138 ? -9.342 3.965 0.731 1.00 91.88 138 LEU A CA 1
ATOM 1091 C C . LEU A 1 138 ? -10.460 4.227 1.741 1.00 91.88 138 LEU A C 1
ATOM 1093 O O . LEU A 1 138 ? -10.878 3.300 2.426 1.00 91.88 138 LEU A O 1
ATOM 1097 N N . VAL A 1 139 ? -10.972 5.456 1.815 1.00 91.81 139 VAL A N 1
ATOM 1098 C CA . VAL A 1 139 ? -12.108 5.783 2.688 1.00 91.81 139 VAL A CA 1
ATOM 1099 C C . VAL A 1 139 ? -13.351 4.996 2.275 1.00 91.81 139 VAL A C 1
ATOM 1101 O O . VAL A 1 139 ? -14.006 4.426 3.138 1.00 91.81 139 VAL A O 1
ATOM 1104 N N . ASN A 1 140 ? -13.642 4.878 0.977 1.00 91.19 140 ASN A N 1
ATOM 1105 C CA . ASN A 1 140 ? -14.760 4.069 0.482 1.00 91.19 140 ASN A CA 1
ATOM 1106 C C . ASN A 1 140 ? -14.587 2.578 0.804 1.00 91.19 140 ASN A C 1
ATOM 1108 O O . ASN A 1 140 ? -15.546 1.930 1.218 1.00 91.19 140 ASN A O 1
ATOM 1112 N N . ALA A 1 141 ? -13.372 2.045 0.648 1.00 92.19 141 ALA A N 1
ATOM 1113 C CA . ALA A 1 141 ? -13.059 0.662 0.989 1.00 92.19 141 ALA A CA 1
ATOM 1114 C C . ALA A 1 141 ? -13.265 0.397 2.483 1.00 92.19 141 ALA A C 1
ATOM 1116 O O . ALA A 1 141 ? -13.919 -0.571 2.845 1.00 92.19 141 ALA A O 1
ATOM 1117 N N . VAL A 1 142 ? -12.766 1.278 3.353 1.00 93.06 142 VAL A N 1
ATOM 1118 C CA . VAL A 1 142 ? -12.984 1.186 4.804 1.00 93.06 142 VAL A CA 1
ATOM 1119 C C . VAL A 1 142 ? -14.463 1.328 5.151 1.00 93.06 142 VAL A C 1
ATOM 1121 O O . VAL A 1 142 ? -14.975 0.557 5.958 1.00 93.06 142 VAL A O 1
ATOM 1124 N N . ARG A 1 143 ? -15.166 2.282 4.535 1.00 91.94 143 ARG A N 1
ATOM 1125 C CA . ARG A 1 143 ? -16.588 2.533 4.784 1.00 91.94 143 ARG A CA 1
ATOM 1126 C C . ARG A 1 143 ? -17.449 1.311 4.501 1.00 91.94 143 ARG A C 1
ATOM 1128 O O . ARG A 1 143 ? -18.419 1.101 5.208 1.00 91.94 143 ARG A O 1
ATOM 1135 N N . PHE A 1 144 ? -17.084 0.484 3.526 1.00 91.19 144 PHE A N 1
ATOM 1136 C CA . PHE A 1 144 ? -17.782 -0.777 3.275 1.00 91.19 144 PHE A CA 1
ATOM 1137 C C . PHE A 1 144 ? -17.780 -1.722 4.494 1.00 91.19 144 PHE A C 1
ATOM 1139 O O . PHE A 1 144 ? -18.747 -2.452 4.695 1.00 91.19 144 PHE A O 1
ATOM 1146 N N . PHE A 1 145 ? -16.722 -1.705 5.311 1.00 89.56 145 PHE A N 1
ATOM 1147 C CA . PHE A 1 145 ? -16.579 -2.586 6.476 1.00 89.56 145 PHE A CA 1
ATOM 1148 C C . PHE A 1 145 ? -16.965 -1.921 7.800 1.00 89.56 145 PHE A C 1
ATOM 1150 O O . PHE A 1 145 ? -17.530 -2.580 8.668 1.00 89.56 145 PHE A O 1
ATOM 1157 N N . ASP A 1 146 ? -16.654 -0.635 7.955 1.00 89.75 146 ASP A N 1
ATOM 1158 C CA . ASP A 1 146 ? -16.780 0.102 9.216 1.00 89.75 146 ASP A CA 1
ATOM 1159 C C . ASP A 1 146 ? -17.945 1.111 9.206 1.00 89.75 146 ASP A C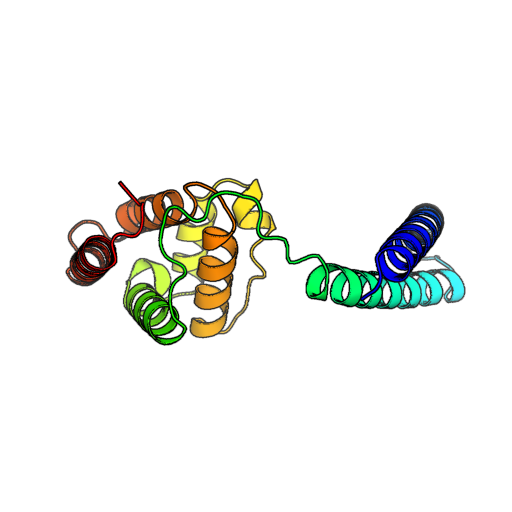 1
ATOM 1161 O O . ASP A 1 146 ? -17.948 2.063 9.999 1.00 89.75 146 ASP A O 1
ATOM 1165 N N . ASP A 1 147 ? -18.928 0.943 8.311 1.00 88.88 147 ASP A N 1
ATOM 1166 C CA . ASP A 1 147 ? -20.105 1.818 8.248 1.00 88.88 147 ASP A CA 1
ATOM 1167 C C . ASP A 1 147 ? -20.812 1.881 9.611 1.00 88.88 147 ASP A C 1
ATOM 1169 O O . ASP A 1 147 ? -21.006 0.874 10.293 1.00 88.88 147 ASP A O 1
ATOM 1173 N N . GLY A 1 148 ? -21.172 3.091 10.038 1.00 86.19 148 GLY A N 1
ATOM 1174 C CA . GLY A 1 148 ? -21.828 3.319 11.329 1.00 86.19 148 GLY A CA 1
ATOM 1175 C C . GLY A 1 148 ? -20.917 3.285 12.564 1.00 86.19 148 GLY A C 1
ATOM 1176 O O . GLY A 1 148 ? -21.405 3.541 13.663 1.00 86.19 148 GLY A O 1
ATOM 1177 N N . THR A 1 149 ? -19.611 3.033 12.424 1.00 91.69 149 THR A N 1
ATOM 1178 C CA . THR A 1 149 ? -18.675 3.077 13.561 1.00 91.69 149 THR A CA 1
ATOM 1179 C C . THR A 1 149 ? -18.298 4.511 13.951 1.00 91.69 149 THR A C 1
ATOM 1181 O O . THR A 1 149 ? -18.124 5.390 13.101 1.00 91.69 149 THR A O 1
ATOM 1184 N N . GLU A 1 150 ? -18.111 4.761 15.252 1.00 90.62 150 GLU A N 1
ATOM 1185 C CA . GLU A 1 150 ? -17.639 6.064 15.752 1.00 90.62 150 GLU A CA 1
ATOM 1186 C C . GLU A 1 150 ? -16.238 6.406 15.219 1.00 90.62 150 GLU A C 1
ATOM 1188 O O . GLU A 1 150 ? -15.915 7.567 14.962 1.00 90.62 150 GLU A O 1
ATOM 1193 N N . GLN A 1 151 ? -15.405 5.385 15.007 1.00 92.31 151 GLN A N 1
ATOM 1194 C CA . GLN A 1 151 ? -14.042 5.523 14.504 1.00 92.31 151 GLN A CA 1
ATOM 1195 C C . GLN A 1 151 ? -14.026 6.033 13.057 1.00 92.31 151 GLN A C 1
ATOM 1197 O O . GLN A 1 151 ? -13.240 6.931 12.738 1.00 92.31 151 GLN A O 1
ATOM 1202 N N . LEU A 1 152 ? -14.925 5.533 12.199 1.00 91.62 152 LEU A N 1
ATOM 1203 C CA . LEU A 1 152 ? -15.077 6.029 10.831 1.00 91.62 152 LEU A CA 1
ATOM 1204 C C . LEU A 1 152 ? -15.602 7.470 10.810 1.00 91.62 152 LEU A C 1
ATOM 1206 O O . LEU A 1 152 ? -15.046 8.314 10.107 1.00 91.62 152 LEU A O 1
ATOM 1210 N N . GLN A 1 153 ? -16.597 7.794 11.640 1.00 90.75 153 GLN A N 1
ATOM 1211 C CA . GLN A 1 153 ? -17.113 9.165 11.752 1.00 90.75 153 GLN A CA 1
ATOM 1212 C C . GLN A 1 153 ? -16.024 10.154 12.202 1.00 90.75 153 GLN A C 1
ATOM 1214 O O . GLN A 1 153 ? -15.900 11.252 11.651 1.00 90.75 153 GLN A O 1
ATOM 1219 N N . ALA A 1 154 ? -15.188 9.763 13.169 1.00 89.81 154 ALA A N 1
ATOM 1220 C CA . ALA A 1 154 ? -14.065 10.572 13.637 1.00 89.81 154 ALA A CA 1
ATOM 1221 C C . ALA A 1 154 ? -12.988 10.777 12.553 1.00 89.81 154 ALA A C 1
ATOM 1223 O O . ALA A 1 154 ? -12.394 11.860 12.469 1.00 89.81 154 ALA A O 1
ATOM 1224 N N . LEU A 1 155 ? -12.740 9.762 11.715 1.00 90.81 155 LEU A N 1
ATOM 1225 C CA . LEU A 1 155 ? -11.860 9.868 10.550 1.00 90.81 155 LEU A CA 1
ATOM 1226 C C . LEU A 1 155 ? -12.426 10.861 9.526 1.00 90.81 155 LEU A C 1
ATOM 1228 O O . LEU A 1 155 ? -11.734 11.808 9.155 1.00 90.81 155 LEU A O 1
ATOM 1232 N N . GLU A 1 156 ? -13.683 10.707 9.117 1.00 90.56 156 GLU A N 1
ATOM 1233 C CA . GLU A 1 156 ? -14.330 11.595 8.143 1.00 90.56 156 GLU A CA 1
ATOM 1234 C C . GLU A 1 156 ? -14.387 13.053 8.627 1.00 90.56 156 GLU A C 1
ATOM 1236 O O . GLU A 1 156 ? -14.096 13.985 7.870 1.00 90.56 156 GLU A O 1
ATOM 1241 N N . ALA A 1 157 ? -14.693 13.271 9.910 1.00 89.50 157 ALA A N 1
ATOM 1242 C CA . ALA A 1 157 ? -14.679 14.598 10.521 1.00 89.50 157 ALA A CA 1
ATOM 1243 C C . ALA A 1 157 ? -13.281 15.239 10.466 1.00 89.50 157 ALA A C 1
ATOM 1245 O O . ALA A 1 157 ? -13.142 16.423 10.142 1.00 89.50 157 ALA A O 1
ATOM 1246 N N . PHE A 1 158 ? -12.228 14.459 10.733 1.00 89.56 158 PHE A N 1
ATOM 1247 C CA . PHE A 1 158 ? -10.846 14.924 10.617 1.00 89.56 158 PHE A CA 1
ATOM 1248 C C . PHE A 1 158 ? -10.476 15.276 9.172 1.00 89.56 158 PHE A C 1
ATOM 1250 O O . PHE A 1 158 ? -9.871 16.324 8.922 1.00 89.56 158 PHE A O 1
ATOM 1257 N N . LEU A 1 159 ? -10.869 14.438 8.215 1.00 87.56 159 LEU A N 1
ATOM 1258 C CA . LEU A 1 159 ? -10.590 14.666 6.803 1.00 87.56 159 LEU A CA 1
ATOM 1259 C C . LEU A 1 159 ? -11.330 15.906 6.259 1.00 87.56 159 LEU A C 1
ATOM 1261 O O . LEU A 1 159 ? -10.758 16.674 5.488 1.00 87.56 159 LEU A O 1
ATOM 1265 N N . ARG A 1 160 ? -12.573 16.163 6.701 1.00 86.06 160 ARG A N 1
ATOM 1266 C CA . ARG A 1 160 ? -13.299 17.423 6.417 1.00 86.06 160 ARG A CA 1
ATOM 1267 C C . ARG A 1 160 ? -12.569 18.636 6.980 1.00 86.06 160 ARG A C 1
ATOM 1269 O O . ARG A 1 160 ? -12.375 19.616 6.270 1.00 86.06 160 ARG A O 1
ATOM 1276 N N . LYS A 1 161 ? -12.118 18.563 8.237 1.00 85.56 161 LYS A N 1
ATOM 1277 C CA . LYS A 1 161 ? -11.403 19.663 8.905 1.00 85.56 161 LYS A CA 1
ATOM 1278 C C . LYS A 1 161 ? -10.084 20.022 8.216 1.00 85.56 161 LYS A C 1
ATOM 1280 O O . LYS A 1 161 ? -9.677 21.179 8.235 1.00 85.56 161 LYS A O 1
ATOM 1285 N N . THR A 1 162 ? -9.399 19.036 7.645 1.00 77.31 162 THR A N 1
ATOM 1286 C CA . THR A 1 162 ? -8.088 19.211 7.000 1.00 77.31 162 THR A CA 1
ATOM 1287 C C . THR A 1 162 ? -8.174 19.598 5.522 1.00 77.31 162 THR A C 1
ATOM 1289 O O . THR A 1 162 ? -7.132 19.770 4.894 1.00 77.31 162 THR A O 1
ATOM 1292 N N . ASN A 1 163 ? -9.390 19.776 4.983 1.00 70.94 163 ASN A N 1
ATOM 1293 C CA . ASN A 1 163 ? -9.660 20.077 3.573 1.00 70.94 163 ASN A CA 1
ATOM 1294 C C . ASN A 1 163 ? -8.941 19.116 2.607 1.00 70.94 163 ASN A C 1
ATOM 1296 O O . ASN A 1 163 ? -8.497 19.498 1.526 1.00 70.94 163 ASN A O 1
ATOM 1300 N N . LEU A 1 164 ? -8.771 17.861 3.031 1.00 69.31 164 LEU A N 1
ATOM 1301 C CA . LEU A 1 164 ? -8.304 16.804 2.149 1.00 69.31 164 LEU A CA 1
ATOM 1302 C C . LEU A 1 164 ? -9.431 16.504 1.161 1.00 69.31 164 LEU A C 1
ATOM 1304 O O . LEU A 1 164 ? -10.565 16.282 1.576 1.00 69.31 164 LEU A O 1
ATOM 1308 N N . ALA A 1 165 ? -9.134 16.490 -0.135 1.00 62.97 165 ALA A N 1
ATOM 1309 C CA . ALA A 1 165 ? -10.109 16.091 -1.140 1.00 62.97 165 ALA A CA 1
ATOM 1310 C C . ALA A 1 165 ? -10.353 14.576 -1.042 1.00 62.97 165 ALA A C 1
ATOM 1312 O O . ALA A 1 165 ? -9.499 13.774 -1.425 1.00 62.97 165 ALA A O 1
ATOM 1313 N N . TRP A 1 166 ? -11.498 14.190 -0.476 1.00 66.06 166 TRP A N 1
ATOM 1314 C CA . TRP A 1 166 ? -11.967 12.798 -0.417 1.00 66.06 166 TRP A CA 1
ATOM 1315 C C . TRP A 1 166 ? -13.454 12.641 -0.785 1.00 66.06 166 TRP A C 1
ATOM 1317 O O . TRP A 1 166 ? -13.961 11.522 -0.766 1.00 66.06 166 TRP A O 1
ATOM 1327 N N . TYR A 1 167 ? -14.139 13.740 -1.127 1.00 51.62 167 TYR A N 1
ATOM 1328 C CA . TYR A 1 167 ? -15.560 13.799 -1.503 1.00 51.62 167 TYR A CA 1
ATOM 1329 C C . TYR A 1 167 ? -15.761 13.735 -3.020 1.00 51.62 167 TYR A C 1
ATOM 1331 O O . TYR A 1 167 ? -14.867 14.166 -3.777 1.00 51.62 167 TYR A O 1
#

pLDDT: mean 82.14, std 13.85, range [34.25, 94.88]

Sequence (167 aa):
MSSDDRVHLEELLRTYRRRLQVLELQAAQFGIYAPPHITIEIDDLKVHIQDTEMKLGSAGRSVPAARENGTLSTQQFQQLTERFLALPSLSTRSSRDAVVQQLPSHITNAISRHDSAKVDVVNIIRTVLNYKEGLKLLVNAVRFFDDGTEQLQALEAFLRKTNLAWY

InterPro domains:
  IPR045431 Effector-associated domain 2 [PF19956] (82-159)